Protein AF-A0A960Y4W4-F1 (afdb_monomer)

pLDDT: mean 83.58, std 6.87, range [65.38, 92.75]

Nearest PDB structures (foldseek):
  7d1i-assembly1_A-2  TM=9.441E-01  e=6.710E-03  Acinetobacter baumannii
  7d1i-assembly1_C-2  TM=9.552E-01  e=2.224E-02  Acinetobacter baumannii
  8b9y-assembly1_B  TM=7.357E-01  e=2.444E-01  Trypanosoma cruzi
  3hmk-assembly1_A  TM=6.496E-01  e=2.278E-01  Rattus norvegicus
  1uin-assembly1_B  TM=6.908E-01  e=7.038E-01  Thermus thermophilus

Sequence (50 aa):
MVLATGGYVSVPVVAAARLLGRRIVLQEQNSVPGSANRLAARWAEMVYLG

Structure (mmCIF, N/CA/C/O backbone):
data_AF-A0A960Y4W4-F1
#
_entry.id   AF-A0A960Y4W4-F1
#
loop_
_atom_site.group_PDB
_atom_site.id
_atom_site.type_symbol
_atom_site.label_atom_id
_atom_site.label_alt_id
_atom_site.label_comp_id
_atom_site.label_asym_id
_atom_site.label_entity_id
_atom_site.label_seq_id
_atom_site.pdbx_PDB_ins_code
_atom_site.Cartn_x
_atom_site.Cartn_y
_atom_site.Cartn_z
_atom_site.occupancy
_atom_site.B_iso_or_equiv
_atom_site.auth_seq_id
_atom_site.auth_comp_id
_atom_site.auth_asym_id
_atom_site.auth_atom_id
_atom_site.pdbx_PDB_model_num
ATOM 1 N N . MET A 1 1 ? -13.093 2.612 -0.518 1.00 77.38 1 MET A N 1
ATOM 2 C CA . MET A 1 1 ? -12.068 2.061 -1.425 1.00 77.38 1 MET A CA 1
ATOM 3 C C . MET A 1 1 ? -10.888 3.010 -1.381 1.00 77.38 1 MET A C 1
ATOM 5 O O . MET A 1 1 ? -11.125 4.209 -1.373 1.00 77.38 1 MET A O 1
ATOM 9 N N . VAL A 1 2 ? -9.670 2.492 -1.273 1.00 86.31 2 VAL A N 1
ATOM 10 C CA . VAL A 1 2 ? -8.428 3.270 -1.211 1.00 86.31 2 VAL A CA 1
ATOM 11 C C . VAL A 1 2 ? -7.603 2.942 -2.444 1.00 86.31 2 VAL A C 1
ATOM 13 O O . VAL A 1 2 ? -7.356 1.767 -2.707 1.00 86.31 2 VAL A O 1
ATOM 16 N N . LEU A 1 3 ? -7.208 3.974 -3.188 1.00 87.12 3 LEU A N 1
ATOM 17 C CA . LEU A 1 3 ? -6.261 3.861 -4.290 1.00 87.12 3 LEU A CA 1
ATOM 18 C C . LEU A 1 3 ? -4.874 4.233 -3.767 1.00 87.12 3 LEU A C 1
ATOM 20 O O . LEU A 1 3 ? -4.671 5.339 -3.272 1.00 87.12 3 LEU A O 1
ATOM 24 N N . ALA A 1 4 ? -3.936 3.303 -3.860 1.00 85.75 4 ALA A N 1
ATOM 25 C CA . ALA A 1 4 ? -2.543 3.506 -3.515 1.00 85.75 4 ALA A CA 1
ATOM 26 C C . ALA A 1 4 ? -1.722 3.503 -4.804 1.00 85.75 4 ALA A C 1
ATOM 28 O O . ALA A 1 4 ? -1.641 2.487 -5.481 1.00 85.75 4 ALA A O 1
ATOM 29 N N . THR A 1 5 ? -1.080 4.617 -5.138 1.00 82.25 5 THR A N 1
ATOM 30 C CA . THR A 1 5 ? -0.236 4.744 -6.343 1.00 82.25 5 THR A CA 1
ATOM 31 C C . THR A 1 5 ? 1.200 4.240 -6.130 1.00 82.25 5 THR A C 1
ATOM 33 O O . THR A 1 5 ? 2.114 4.564 -6.882 1.00 82.25 5 THR A O 1
ATOM 36 N N . GLY A 1 6 ? 1.406 3.464 -5.064 1.00 77.50 6 GLY A N 1
ATOM 37 C CA . GLY A 1 6 ? 2.680 2.874 -4.686 1.00 77.50 6 GLY A CA 1
ATOM 38 C C . GLY A 1 6 ? 3.653 3.798 -3.939 1.00 77.50 6 GLY A C 1
ATOM 39 O O . GLY A 1 6 ? 3.364 4.957 -3.640 1.00 77.50 6 GLY A O 1
ATOM 40 N N . GLY A 1 7 ? 4.815 3.244 -3.580 1.00 79.38 7 GLY A N 1
ATOM 41 C CA . GLY A 1 7 ? 5.885 3.922 -2.842 1.00 79.38 7 GLY A CA 1
ATOM 42 C C . GLY A 1 7 ? 5.806 3.719 -1.325 1.00 79.38 7 GLY A C 1
ATOM 43 O O . GLY A 1 7 ? 4.833 3.185 -0.795 1.00 79.38 7 GLY A O 1
ATOM 44 N N . TYR A 1 8 ? 6.837 4.148 -0.592 1.00 78.00 8 TYR A N 1
ATOM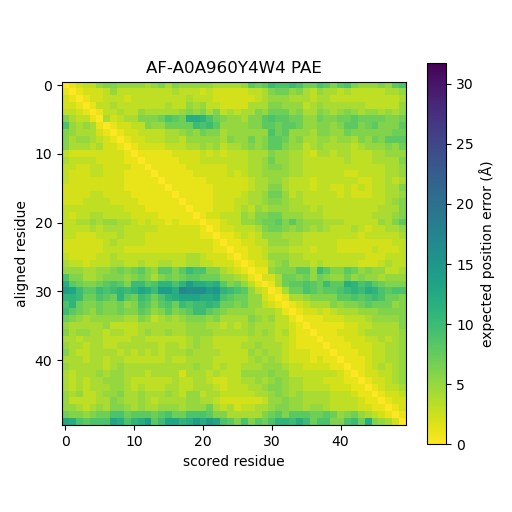 45 C CA . TYR A 1 8 ? 6.948 3.909 0.858 1.00 78.00 8 TYR A CA 1
ATOM 46 C C . TYR A 1 8 ? 5.805 4.540 1.675 1.00 78.00 8 TYR A C 1
ATOM 48 O O . TYR A 1 8 ? 5.351 3.963 2.661 1.00 78.00 8 TYR A O 1
ATOM 56 N N . VAL A 1 9 ? 5.291 5.691 1.229 1.00 79.56 9 VAL A N 1
ATOM 57 C CA . VAL A 1 9 ? 4.180 6.418 1.876 1.00 79.56 9 VAL A CA 1
ATOM 58 C C . VAL A 1 9 ? 2.849 5.664 1.754 1.00 79.56 9 VAL A C 1
ATOM 60 O O . VAL A 1 9 ? 1.962 5.829 2.589 1.00 79.56 9 VAL A O 1
ATO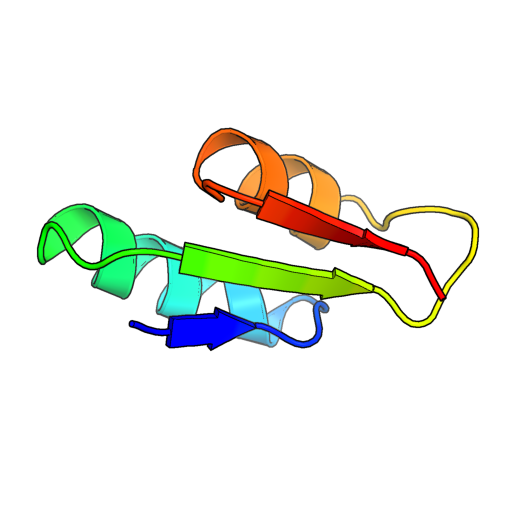M 63 N N . SER A 1 10 ? 2.711 4.784 0.759 1.00 82.69 10 SER A N 1
ATOM 64 C CA . SER A 1 10 ? 1.490 3.997 0.573 1.00 82.69 10 SER A CA 1
ATOM 65 C C . SER A 1 10 ? 1.317 2.893 1.624 1.00 82.69 10 SER A C 1
ATOM 67 O O . SER A 1 10 ? 0.188 2.512 1.921 1.00 82.69 10 SER A O 1
ATOM 69 N N . VAL A 1 11 ? 2.402 2.426 2.255 1.00 86.00 11 VAL A N 1
ATOM 70 C CA . VAL A 1 11 ? 2.381 1.333 3.244 1.00 86.00 11 VAL A CA 1
ATOM 71 C C . VAL A 1 11 ? 1.482 1.636 4.455 1.00 86.00 11 VAL A C 1
ATOM 73 O O . VAL A 1 11 ? 0.589 0.829 4.721 1.00 86.00 11 VAL A O 1
ATOM 76 N N . PRO A 1 12 ? 1.634 2.764 5.183 1.00 88.44 12 PRO A N 1
ATOM 77 C CA . PRO A 1 12 ? 0.752 3.076 6.312 1.00 88.44 12 PRO A CA 1
ATOM 78 C C . PRO A 1 12 ? -0.707 3.293 5.886 1.00 88.44 12 PRO A C 1
ATOM 80 O O . PRO A 1 12 ? -1.620 2.922 6.622 1.00 88.44 12 PRO A O 1
ATOM 83 N N . VAL A 1 13 ? -0.945 3.829 4.685 1.00 88.81 13 VAL A N 1
ATOM 84 C CA . VAL A 1 13 ? -2.297 4.048 4.146 1.00 88.81 13 VAL A CA 1
ATOM 85 C C . VAL A 1 13 ? -2.985 2.718 3.826 1.00 88.81 13 VAL A C 1
ATOM 87 O O . VAL A 1 13 ? -4.138 2.505 4.201 1.00 88.81 13 VAL A O 1
ATOM 90 N N . VAL A 1 14 ? -2.268 1.792 3.187 1.00 89.25 14 VAL A N 1
ATOM 91 C CA . VAL A 1 14 ? -2.730 0.427 2.897 1.00 89.25 14 VAL A CA 1
ATOM 92 C C . VAL A 1 14 ? -2.966 -0.350 4.195 1.00 89.25 14 VAL A C 1
ATOM 94 O O . VAL A 1 14 ? -3.993 -1.013 4.335 1.00 89.25 14 VAL A O 1
ATOM 97 N N . ALA A 1 15 ? -2.076 -0.219 5.181 1.00 90.00 15 ALA A N 1
ATOM 98 C CA . ALA A 1 15 ? -2.248 -0.839 6.493 1.00 90.00 15 ALA A CA 1
ATOM 99 C C . ALA A 1 15 ? -3.507 -0.320 7.211 1.00 90.00 15 ALA A C 1
ATOM 101 O O . ALA A 1 15 ? -4.322 -1.115 7.679 1.00 90.00 15 ALA A O 1
ATOM 102 N N . ALA A 1 16 ? -3.726 0.998 7.233 1.00 91.12 16 ALA A N 1
ATOM 103 C CA . ALA A 1 16 ? -4.930 1.594 7.808 1.00 91.12 16 ALA A CA 1
ATOM 104 C C . ALA A 1 16 ? -6.203 1.139 7.075 1.00 91.12 16 ALA A C 1
ATOM 106 O O . ALA A 1 16 ? -7.183 0.748 7.708 1.00 91.12 16 ALA A O 1
ATOM 107 N N . ALA A 1 17 ? -6.184 1.113 5.739 1.00 91.25 17 ALA A N 1
ATOM 108 C CA . ALA A 1 17 ? -7.302 0.623 4.938 1.00 91.25 17 ALA A CA 1
ATOM 109 C C . ALA A 1 17 ? -7.633 -0.845 5.251 1.00 91.25 17 ALA A C 1
ATOM 111 O O . ALA A 1 17 ? -8.809 -1.199 5.369 1.00 91.25 17 ALA A O 1
ATOM 112 N N . ARG A 1 18 ? -6.605 -1.679 5.461 1.00 89.94 18 ARG A N 1
ATOM 113 C CA . ARG A 1 18 ? -6.755 -3.092 5.823 1.00 89.94 18 ARG A CA 1
ATOM 114 C C . ARG A 1 18 ? -7.366 -3.277 7.209 1.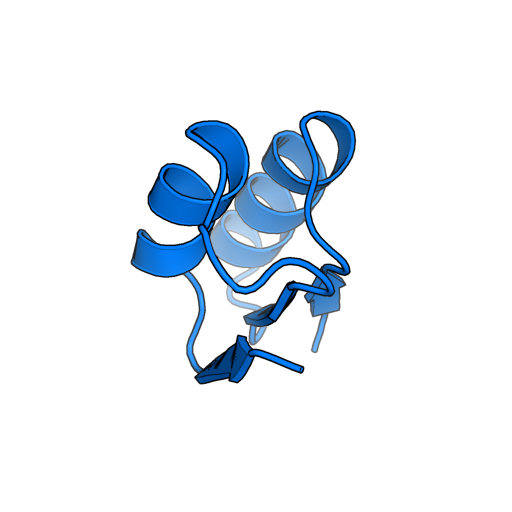00 89.94 18 ARG A C 1
ATOM 116 O O . ARG A 1 18 ? -8.207 -4.166 7.370 1.00 89.94 18 ARG A O 1
ATOM 123 N N . LEU A 1 19 ? -6.954 -2.461 8.181 1.00 92.38 19 LEU A N 1
ATOM 124 C CA . LEU A 1 19 ? -7.512 -2.451 9.539 1.00 92.38 19 LEU A CA 1
ATOM 125 C C . LEU A 1 19 ? -8.978 -2.006 9.542 1.00 92.38 19 LEU A C 1
ATOM 127 O O . LEU A 1 19 ? -9.794 -2.564 10.265 1.00 92.38 19 LEU A O 1
ATOM 131 N N . LEU A 1 20 ? -9.328 -1.053 8.678 1.00 92.75 20 LEU A N 1
ATOM 132 C CA . LEU A 1 20 ? -10.691 -0.543 8.522 1.00 92.75 20 LEU A CA 1
ATOM 133 C C . LEU A 1 20 ? -11.579 -1.416 7.614 1.00 92.75 20 LEU A C 1
ATOM 135 O O . LEU A 1 20 ? -12.702 -1.019 7.302 1.00 92.75 20 LEU A O 1
ATOM 139 N N . GLY A 1 21 ? -11.084 -2.566 7.137 1.00 91.69 21 GLY A N 1
ATOM 140 C CA . GLY A 1 21 ? -11.827 -3.465 6.246 1.00 91.69 21 GLY A CA 1
ATOM 141 C C . GLY A 1 21 ? -12.219 -2.825 4.909 1.00 91.69 21 GLY A C 1
ATOM 142 O O . GLY A 1 21 ? -13.230 -3.186 4.309 1.00 91.69 21 GLY A O 1
ATOM 143 N N . ARG A 1 22 ? -11.466 -1.823 4.445 1.00 92.12 22 ARG A N 1
ATOM 144 C CA . ARG A 1 22 ? -11.745 -1.117 3.191 1.00 92.12 22 ARG A CA 1
ATOM 145 C C . ARG A 1 22 ? -11.037 -1.803 2.029 1.00 92.12 22 ARG A C 1
ATOM 147 O O . ARG A 1 22 ? -9.897 -2.227 2.161 1.00 92.12 22 ARG A O 1
ATOM 154 N N . ARG A 1 23 ? -11.698 -1.836 0.865 1.00 90.62 23 ARG A N 1
ATOM 155 C CA . ARG A 1 23 ? -11.087 -2.279 -0.399 1.00 90.62 23 ARG A CA 1
ATOM 156 C C . ARG A 1 23 ? -9.846 -1.457 -0.732 1.00 90.62 23 ARG A C 1
ATOM 158 O O . ARG A 1 23 ? -9.909 -0.226 -0.652 1.00 90.62 23 ARG A O 1
ATOM 165 N N . ILE A 1 24 ? -8.785 -2.136 -1.155 1.00 91.94 24 ILE A N 1
ATOM 166 C CA . ILE A 1 24 ? -7.479 -1.558 -1.480 1.00 91.94 24 ILE A CA 1
ATOM 167 C C . ILE A 1 24 ? -7.161 -1.880 -2.937 1.00 91.94 24 ILE A C 1
ATOM 169 O O . ILE A 1 24 ? -7.177 -3.046 -3.329 1.00 91.94 24 ILE A O 1
ATOM 173 N N . VAL A 1 25 ? -6.862 -0.850 -3.719 1.00 90.94 25 VAL A N 1
ATOM 174 C CA . VAL A 1 25 ? -6.419 -0.958 -5.108 1.00 90.94 25 VAL A CA 1
ATOM 175 C C . VAL A 1 25 ? -5.036 -0.335 -5.204 1.00 90.94 25 VAL A C 1
ATOM 177 O O . VAL A 1 25 ? -4.849 0.806 -4.784 1.00 90.94 25 VAL A O 1
ATOM 180 N N . LEU A 1 26 ? -4.071 -1.078 -5.736 1.00 88.44 26 LEU A N 1
ATOM 181 C CA . LEU A 1 26 ? -2.737 -0.563 -6.031 1.00 88.44 26 LEU A CA 1
ATOM 182 C C . LEU A 1 26 ? -2.631 -0.202 -7.507 1.00 88.44 26 LEU A C 1
ATOM 184 O O . LEU A 1 26 ? -3.086 -0.954 -8.363 1.00 88.44 26 LEU A O 1
ATOM 188 N N . GLN A 1 27 ? -1.990 0.924 -7.786 1.00 86.25 27 GLN A N 1
ATOM 189 C CA . GLN A 1 27 ? -1.579 1.339 -9.117 1.00 86.25 27 GLN A CA 1
ATOM 190 C C . GLN A 1 27 ? -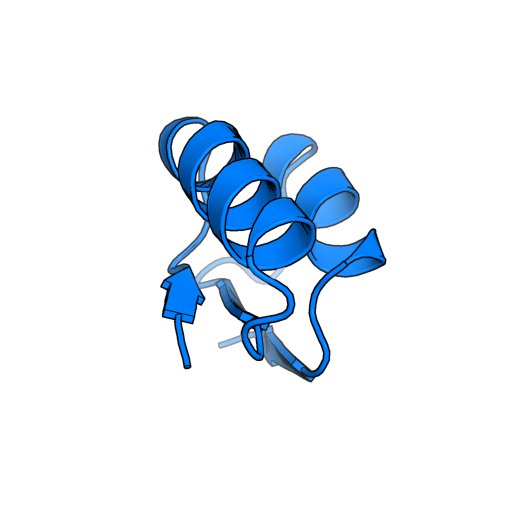0.070 1.590 -9.087 1.00 86.25 27 GLN A C 1
ATOM 192 O O . GLN A 1 27 ? 0.397 2.496 -8.408 1.00 86.25 27 GLN A O 1
ATOM 197 N N . GLU A 1 28 ? 0.698 0.766 -9.786 1.00 79.56 28 GLU A N 1
ATOM 198 C CA . GLU A 1 28 ? 2.155 0.845 -9.865 1.00 79.56 28 GLU A CA 1
ATOM 199 C C . GLU A 1 28 ? 2.546 1.361 -11.254 1.00 79.56 28 GLU A C 1
ATOM 201 O O . GLU A 1 28 ? 2.306 0.682 -12.250 1.00 79.56 28 GLU A O 1
ATOM 206 N N . GLN A 1 29 ? 3.176 2.541 -11.302 1.00 71.75 29 GLN A N 1
ATOM 207 C CA . GLN A 1 29 ? 3.657 3.157 -12.551 1.00 71.75 29 GLN A CA 1
ATOM 208 C C . GLN A 1 29 ? 4.919 2.497 -13.126 1.00 71.75 29 GLN A C 1
ATOM 210 O O . GLN A 1 29 ? 5.353 2.799 -14.231 1.00 71.75 29 GLN A O 1
ATOM 215 N N . ASN A 1 30 ? 5.568 1.631 -12.348 1.00 70.19 30 ASN A N 1
ATOM 216 C CA . ASN A 1 30 ? 6.798 0.964 -12.741 1.00 70.19 30 ASN A CA 1
ATOM 217 C C . ASN A 1 30 ? 6.508 -0.482 -13.141 1.00 70.19 30 ASN A C 1
ATOM 219 O O . ASN A 1 30 ? 5.823 -1.210 -12.424 1.00 70.19 30 ASN A O 1
ATOM 223 N N . SER A 1 31 ? 7.134 -0.955 -14.221 1.00 65.38 31 SER A N 1
ATOM 224 C CA . SER A 1 31 ? 7.038 -2.366 -14.627 1.00 65.38 31 SER A CA 1
ATOM 225 C C . SER A 1 31 ? 7.635 -3.340 -13.599 1.00 65.38 31 SER A C 1
ATOM 227 O O . SER A 1 31 ? 7.369 -4.538 -13.664 1.00 65.38 31 SER A O 1
ATOM 229 N N . VAL A 1 32 ? 8.435 -2.848 -12.642 1.00 69.25 32 VAL A N 1
ATOM 230 C CA . VAL A 1 32 ? 9.017 -3.645 -11.554 1.00 69.25 32 VAL A CA 1
ATOM 231 C C . VAL A 1 32 ? 8.520 -3.124 -10.203 1.00 69.25 32 VAL A C 1
ATOM 233 O O . VAL A 1 32 ? 8.937 -2.043 -9.781 1.00 69.25 32 VAL A O 1
ATOM 236 N N . PRO A 1 33 ? 7.694 -3.899 -9.476 1.00 71.50 33 PRO A N 1
ATOM 237 C CA . PRO A 1 33 ? 7.183 -3.478 -8.180 1.00 71.50 33 PRO A CA 1
ATOM 238 C C . PRO A 1 33 ? 8.288 -3.319 -7.133 1.00 71.50 33 PRO A C 1
ATOM 240 O O . PRO A 1 33 ? 9.091 -4.234 -6.897 1.00 71.50 33 PRO A O 1
ATOM 243 N N . GLY A 1 34 ? 8.303 -2.176 -6.447 1.00 80.88 34 GLY A N 1
ATOM 244 C CA . GLY A 1 34 ? 9.186 -1.942 -5.302 1.00 80.88 34 GLY A CA 1
ATOM 245 C C . GLY A 1 34 ? 8.877 -2.873 -4.119 1.00 80.88 34 GLY A C 1
ATOM 246 O O . GLY A 1 34 ? 7.826 -3.511 -4.061 1.00 80.88 34 GLY A O 1
ATOM 247 N N . SER A 1 35 ? 9.772 -2.953 -3.132 1.00 81.94 35 SER A N 1
ATOM 248 C CA . SER A 1 35 ? 9.562 -3.756 -1.912 1.00 81.94 35 SER A CA 1
ATOM 249 C C . SER A 1 35 ? 8.318 -3.321 -1.123 1.00 81.94 35 SER A C 1
ATOM 251 O O . SER A 1 35 ? 7.532 -4.167 -0.696 1.00 81.94 35 SER A O 1
ATOM 253 N N . ALA A 1 36 ? 8.090 -2.010 -1.006 1.00 81.25 36 ALA A N 1
ATOM 254 C CA . ALA A 1 36 ? 6.889 -1.438 -0.395 1.00 81.25 36 ALA A CA 1
ATOM 255 C C . ALA A 1 36 ? 5.604 -1.879 -1.116 1.00 81.25 36 ALA A C 1
ATOM 257 O O . ALA A 1 36 ? 4.630 -2.272 -0.476 1.00 81.25 36 ALA A O 1
ATOM 258 N N . ASN A 1 37 ? 5.629 -1.895 -2.448 1.00 83.81 37 ASN A N 1
ATOM 259 C CA . ASN A 1 37 ? 4.464 -2.251 -3.248 1.00 83.81 37 ASN A CA 1
ATOM 260 C C . ASN A 1 37 ? 4.224 -3.755 -3.281 1.00 83.81 37 ASN A C 1
ATOM 262 O O . ASN A 1 37 ? 3.075 -4.171 -3.260 1.00 83.81 37 ASN A O 1
ATOM 266 N N . ARG A 1 38 ? 5.270 -4.587 -3.203 1.00 84.00 38 ARG A N 1
ATOM 267 C CA . ARG A 1 38 ? 5.112 -6.033 -2.965 1.00 84.00 38 ARG A CA 1
ATOM 268 C C . ARG A 1 38 ? 4.458 -6.324 -1.623 1.00 84.00 38 ARG A C 1
ATOM 270 O O . ARG A 1 38 ? 3.613 -7.209 -1.546 1.00 84.00 38 ARG A O 1
ATOM 277 N N . LEU A 1 39 ? 4.833 -5.592 -0.572 1.00 83.88 39 LEU A N 1
ATOM 278 C CA . LEU A 1 39 ? 4.197 -5.729 0.736 1.00 83.88 39 LEU A CA 1
ATOM 279 C C . LEU A 1 39 ? 2.725 -5.308 0.664 1.00 83.88 39 LEU A C 1
ATOM 281 O O . LEU A 1 39 ? 1.852 -6.068 1.076 1.00 83.88 39 LEU A O 1
ATOM 285 N N . ALA A 1 40 ? 2.451 -4.139 0.086 1.00 83.06 40 ALA A N 1
ATOM 286 C CA . ALA A 1 40 ? 1.097 -3.631 -0.084 1.00 83.06 40 ALA A CA 1
ATOM 287 C C . ALA A 1 40 ? 0.232 -4.543 -0.976 1.00 83.06 40 ALA A C 1
ATOM 289 O O . ALA A 1 40 ? -0.948 -4.739 -0.690 1.00 83.06 40 ALA A O 1
ATOM 290 N N . ALA A 1 41 ? 0.817 -5.155 -2.011 1.00 83.50 41 ALA A N 1
ATOM 291 C CA . ALA A 1 41 ? 0.139 -6.063 -2.935 1.00 83.50 41 ALA A CA 1
ATOM 292 C C . ALA A 1 41 ? -0.417 -7.309 -2.243 1.00 83.50 41 ALA A C 1
ATOM 294 O O . ALA A 1 41 ? -1.412 -7.857 -2.699 1.00 83.50 41 ALA A O 1
ATOM 295 N N . ARG A 1 42 ? 0.149 -7.721 -1.099 1.00 84.81 42 ARG A N 1
ATOM 296 C CA . ARG A 1 42 ? -0.404 -8.824 -0.291 1.00 84.81 42 ARG A CA 1
ATOM 297 C C . ARG A 1 42 ? -1.778 -8.511 0.301 1.00 84.81 42 ARG A C 1
ATOM 299 O O . ARG A 1 42 ? -2.485 -9.433 0.698 1.00 84.81 42 ARG A O 1
ATOM 306 N N . TRP A 1 43 ? -2.122 -7.232 0.424 1.00 86.06 43 TRP A N 1
ATOM 307 C CA . TRP A 1 43 ? -3.388 -6.771 0.994 1.00 86.06 43 TRP A CA 1
ATOM 308 C C . TRP A 1 43 ? -4.273 -6.045 -0.017 1.00 86.06 43 TRP A C 1
ATOM 310 O O . TRP A 1 43 ? -5.415 -5.721 0.310 1.00 86.06 43 TRP A O 1
ATOM 320 N N . ALA A 1 44 ? -3.766 -5.787 -1.221 1.00 85.69 44 ALA A N 1
ATOM 321 C CA . ALA A 1 44 ? -4.551 -5.223 -2.301 1.00 85.69 44 ALA A CA 1
ATOM 322 C C . ALA A 1 44 ? -5.457 -6.281 -2.928 1.00 85.69 44 ALA A C 1
ATOM 324 O O . ALA A 1 44 ? -5.067 -7.428 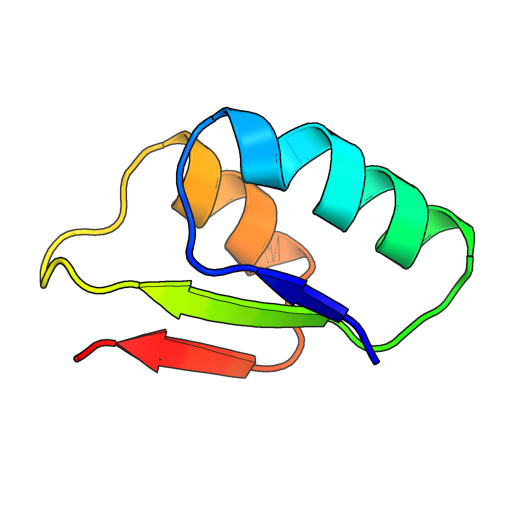-3.121 1.00 85.69 44 ALA A O 1
ATOM 325 N N . GLU A 1 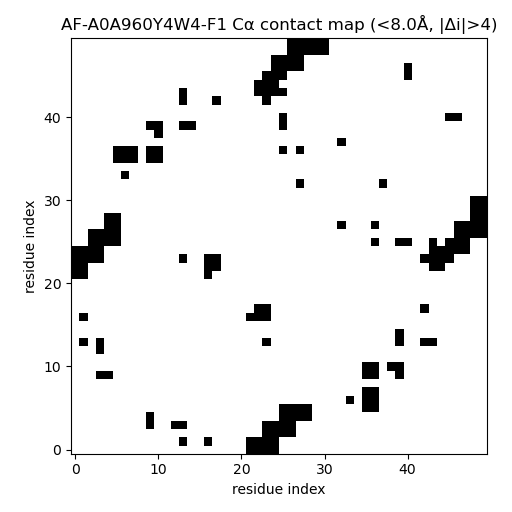45 ? -6.675 -5.869 -3.258 1.00 87.56 45 GLU A N 1
ATOM 326 C CA . GLU A 1 45 ? -7.636 -6.706 -3.973 1.00 87.56 45 GLU A CA 1
ATOM 327 C C . GLU A 1 45 ? -7.322 -6.741 -5.472 1.00 87.56 45 GLU A C 1
ATOM 329 O O . GLU A 1 45 ? -7.513 -7.760 -6.126 1.00 87.56 45 GLU A O 1
ATOM 334 N N . MET A 1 46 ? -6.798 -5.633 -6.005 1.00 85.19 46 MET A N 1
ATOM 335 C CA . MET A 1 46 ? -6.314 -5.524 -7.379 1.00 85.19 46 MET A CA 1
ATOM 336 C C . MET A 1 46 ? -5.042 -4.683 -7.442 1.00 85.19 46 MET A C 1
ATOM 338 O O . MET A 1 46 ? -4.900 -3.691 -6.720 1.00 85.19 46 MET A O 1
ATO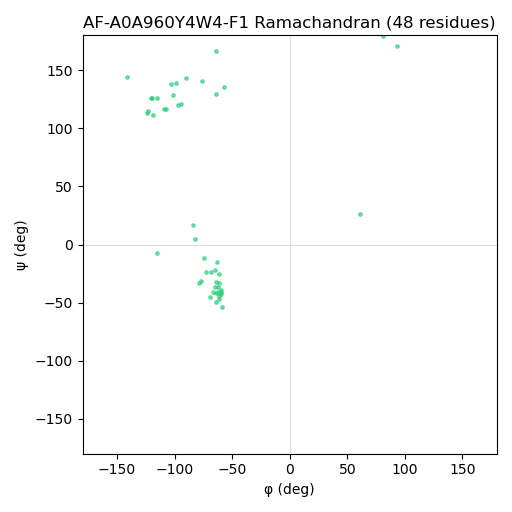M 342 N N . VAL A 1 47 ? -4.140 -5.083 -8.336 1.00 83.69 47 VAL A N 1
ATOM 343 C CA . VAL A 1 47 ? -2.894 -4.380 -8.646 1.00 83.69 47 VAL A CA 1
ATOM 344 C C . VAL A 1 47 ? -2.889 -4.073 -10.138 1.00 83.69 47 VAL A C 1
ATOM 346 O O . VAL A 1 47 ? -2.864 -4.986 -10.960 1.00 83.69 47 VAL A O 1
ATOM 349 N N . TYR A 1 48 ? -2.923 -2.791 -10.478 1.00 83.69 48 TYR A N 1
ATOM 350 C CA . TYR A 1 48 ? -2.774 -2.299 -11.840 1.00 83.69 48 TYR A CA 1
ATOM 351 C C . TYR A 1 48 ? -1.307 -1.940 -12.074 1.00 83.69 48 TYR A C 1
ATOM 353 O O . TYR A 1 48 ? -0.752 -1.114 -11.352 1.00 83.69 4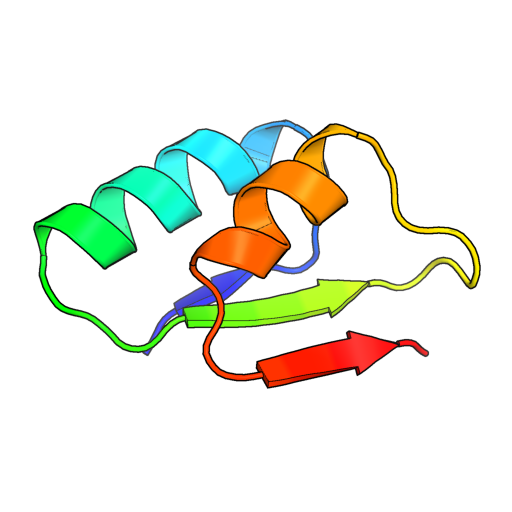8 TYR A O 1
ATOM 361 N N . LEU A 1 49 ? -0.688 -2.584 -13.062 1.00 78.31 49 LEU A N 1
ATOM 362 C CA . LEU A 1 49 ? 0.661 -2.277 -13.538 1.00 78.31 49 LEU A CA 1
ATOM 363 C C . LEU A 1 49 ? 0.519 -1.466 -14.831 1.00 78.31 49 LEU A C 1
ATOM 365 O O . LEU A 1 49 ? -0.224 -1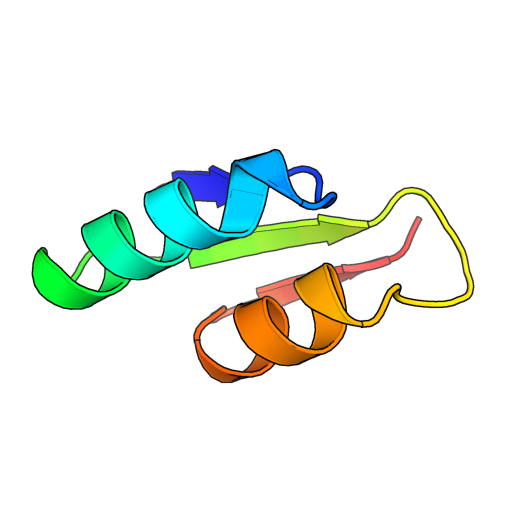.900 -15.716 1.00 78.31 49 LEU A O 1
ATOM 369 N N . GLY A 1 50 ? 1.184 -0.314 -14.942 1.00 66.06 50 GLY A N 1
ATOM 370 C CA . GLY A 1 50 ? 1.082 0.538 -16.133 1.00 66.06 50 GLY A CA 1
ATOM 371 C C . GLY A 1 50 ? 2.008 1.733 -16.114 1.00 66.06 50 GLY A C 1
ATOM 372 O O . GLY A 1 50 ? 1.795 2.596 -15.237 1.00 66.06 50 GLY A O 1
#

Solvent-accessible surface area (backbone atoms only — not comparable to full-atom values): 2869 Å² total; per-residue (Å²): 115,45,81,32,70,46,51,73,78,31,42,66,55,49,51,51,33,56,75,68,72,40,55,32,34,36,37,33,70,46,98,67,76,50,74,46,36,56,58,42,52,76,70,31,81,44,76,47,74,92

Mean predicted aligned error: 4.11 Å

Secondary structure (DSSP, 8-state):
-EEE--STTHHHHHHHHHHTT--EEEEESSSS--HHHHHHHTT-SEEEE-

Radius of gyration: 9.48 Å; Cα contacts (8 Å, |Δi|>4): 92; chains: 1; bounding box: 22×15×26 Å

Foldseek 3Di:
DDEAADDPVVQVVLVVCVVVVHAYEYEYADPDHDPSRVVSVVSHPYYHYD